Protein AF-A0A7K2LQV8-F1 (afdb_monomer)

Secondary structure (DSSP, 8-state):
-EEEE--TTTGGGGT-EEGGGGTEEESS---GGGEEEE-SSTTSPPPPEEE---GGG--

Radius of gyration: 11.23 Å; Cα contacts (8 Å, |Δi|>4): 90; chains: 1; bounding box: 26×22×22 Å

Nearest PDB structures (foldseek):
  4rs2-assembly1_A  TM=7.778E-01  e=3.765E-02  Escherichia coli str. K-12 substr. MG1655

Solvent-accessible surface area (backbone atoms only — not comparable to full-atom values): 3661 Å² total; per-residue (Å²): 106,50,76,47,82,49,59,61,86,59,50,48,81,77,66,34,40,51,21,59,84,49,51,29,46,60,90,61,98,66,64,64,62,28,33,28,28,35,63,78,45,92,93,48,81,71,77,62,46,70,59,75,59,60,77,94,72,74,93

Sequence (59 aa):
YVVVLGHPSYYPRFGFTRASAHGIGLSIDVPDEALMALALDAGRPLPAGTVRYAAPFGI

pLDDT: mean 88.65, std 5.14, range [65.44, 94.19]

Foldseek 3Di:
DDKFQADLVPCVVVVWDQVVVLQEEEPDDDPSSRITDDDPDPVDRDDHDYDDDDVVVVD

Mean predicted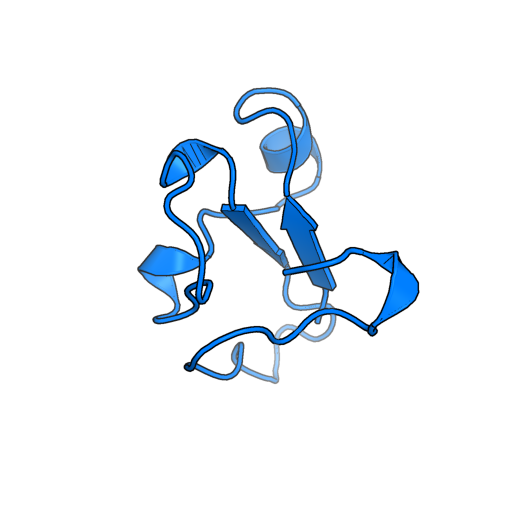 aligned error: 3.91 Å

Structure (mmCIF, N/CA/C/O backbone):
data_AF-A0A7K2LQV8-F1
#
_entry.id   AF-A0A7K2LQV8-F1
#
loop_
_atom_site.group_PDB
_atom_site.id
_atom_site.type_symbol
_atom_site.label_atom_id
_atom_site.label_alt_id
_atom_site.label_comp_id
_atom_site.label_asym_id
_atom_site.label_entity_id
_atom_site.label_seq_id
_atom_site.pdbx_PDB_ins_code
_atom_site.Cartn_x
_atom_site.Cartn_y
_atom_site.Cartn_z
_atom_site.occupancy
_atom_site.B_iso_or_equiv
_atom_site.auth_seq_id
_atom_site.auth_comp_id
_atom_site.auth_asym_id
_atom_site.auth_atom_id
_atom_site.pdbx_PDB_model_num
ATOM 1 N N . TYR A 1 1 ? -4.300 -8.841 4.891 1.00 88.19 1 TYR A N 1
ATOM 2 C CA . TYR A 1 1 ? -3.969 -7.487 4.412 1.00 88.19 1 TYR A CA 1
ATOM 3 C C . TYR A 1 1 ? -3.331 -7.598 3.043 1.00 88.19 1 TYR A C 1
ATOM 5 O O . TYR A 1 1 ? -2.933 -8.695 2.668 1.00 88.19 1 TYR A O 1
ATOM 13 N N . VAL A 1 2 ? -3.251 -6.493 2.312 1.00 91.69 2 VAL A N 1
ATOM 14 C CA . VAL A 1 2 ? -2.615 -6.400 0.995 1.00 91.69 2 VAL A CA 1
ATOM 15 C C . VAL A 1 2 ? -1.639 -5.233 1.030 1.00 91.69 2 VAL A C 1
ATOM 17 O O . VAL A 1 2 ? -2.000 -4.171 1.528 1.00 91.69 2 VAL A O 1
ATOM 20 N N . VAL A 1 3 ? -0.428 -5.434 0.511 1.00 91.75 3 VAL A N 1
ATOM 21 C CA . VAL A 1 3 ? 0.543 -4.366 0.242 1.00 91.75 3 VAL A CA 1
ATOM 22 C C . VAL A 1 3 ? 0.856 -4.398 -1.248 1.00 91.75 3 VAL A C 1
ATOM 24 O O . VAL A 1 3 ? 1.059 -5.475 -1.808 1.00 91.75 3 VAL A O 1
ATOM 27 N N . VAL A 1 4 ? 0.856 -3.236 -1.890 1.00 91.50 4 VAL A N 1
ATOM 28 C CA . VAL A 1 4 ? 1.114 -3.089 -3.320 1.00 91.50 4 VAL A CA 1
ATOM 29 C C . VAL A 1 4 ? 2.046 -1.911 -3.559 1.00 91.50 4 VAL A C 1
ATOM 31 O O . VAL A 1 4 ? 1.896 -0.856 -2.947 1.00 91.50 4 VAL A O 1
ATOM 34 N N . LEU A 1 5 ? 3.000 -2.098 -4.465 1.00 90.94 5 LEU A N 1
ATOM 35 C CA . LEU A 1 5 ? 3.761 -1.008 -5.058 1.00 90.94 5 LEU A CA 1
ATOM 36 C C . LEU A 1 5 ? 3.077 -0.628 -6.374 1.00 90.94 5 LEU A C 1
ATOM 38 O O . LEU A 1 5 ? 2.982 -1.452 -7.284 1.00 90.94 5 LEU A O 1
ATOM 42 N N . GLY A 1 6 ? 2.537 0.583 -6.468 1.00 88.62 6 GLY A N 1
ATOM 43 C CA . GLY A 1 6 ? 1.682 0.956 -7.588 1.00 88.62 6 GLY A CA 1
ATOM 44 C C . GLY A 1 6 ? 1.364 2.443 -7.677 1.00 88.62 6 GLY A C 1
ATOM 45 O O . GLY A 1 6 ? 1.940 3.267 -6.980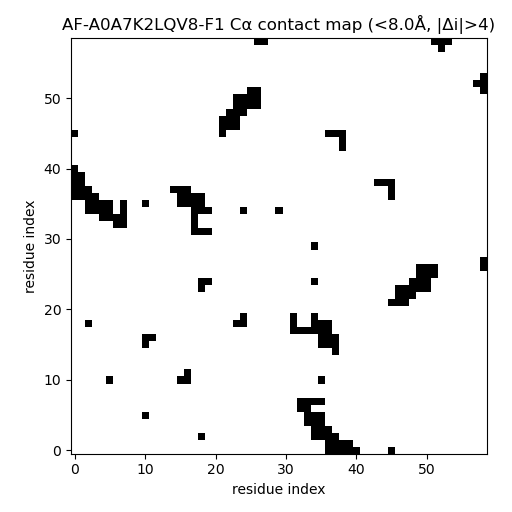 1.00 88.62 6 GLY A O 1
ATOM 46 N N . HIS A 1 7 ? 0.447 2.805 -8.580 1.00 88.38 7 HIS A N 1
ATOM 47 C CA . HIS A 1 7 ? 0.201 4.211 -8.890 1.0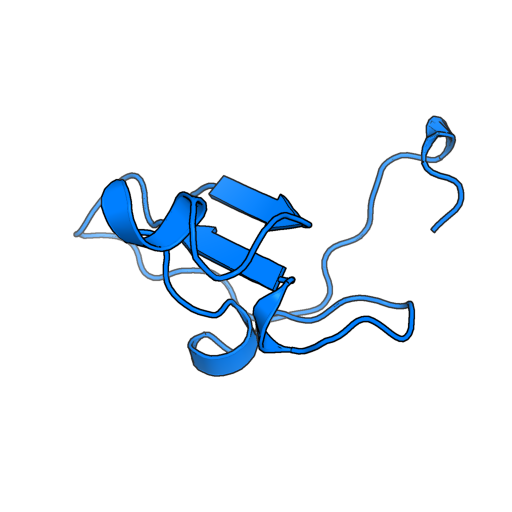0 88.38 7 HIS A CA 1
ATOM 48 C C . HIS A 1 7 ? -0.585 4.929 -7.771 1.00 88.38 7 HIS A C 1
ATOM 50 O O . HIS A 1 7 ? -1.711 4.505 -7.460 1.00 88.38 7 HIS A O 1
ATOM 56 N N . PRO A 1 8 ? -0.075 6.057 -7.235 1.00 86.88 8 PRO A N 1
ATOM 57 C CA . PRO A 1 8 ? -0.656 6.756 -6.086 1.00 86.88 8 PRO A CA 1
ATOM 58 C C . PRO A 1 8 ? -2.072 7.279 -6.330 1.00 86.88 8 PRO A C 1
ATOM 60 O O . PRO A 1 8 ? -2.830 7.430 -5.386 1.00 86.88 8 PRO A O 1
ATOM 63 N N . SER A 1 9 ? -2.472 7.536 -7.580 1.00 88.12 9 SER A N 1
ATOM 64 C CA . SER A 1 9 ? -3.831 8.010 -7.909 1.00 88.12 9 SER A CA 1
ATOM 65 C C . SER A 1 9 ? -4.829 6.903 -8.285 1.00 88.12 9 SER A C 1
ATOM 67 O O . SER A 1 9 ? -6.023 7.178 -8.461 1.00 88.12 9 SER A O 1
ATOM 69 N N . TYR A 1 10 ? -4.360 5.660 -8.441 1.00 90.25 10 TYR A N 1
ATOM 70 C CA . TYR A 1 10 ? -5.198 4.533 -8.859 1.00 90.25 10 TYR A CA 1
ATOM 71 C C . TYR A 1 10 ? -5.705 3.736 -7.656 1.00 90.25 10 TYR A C 1
ATOM 73 O O . TYR A 1 10 ? -6.912 3.574 -7.488 1.00 90.25 10 TYR A O 1
ATOM 81 N N . TYR A 1 11 ? -4.798 3.293 -6.783 1.00 90.19 11 TYR A N 1
ATOM 82 C CA . TYR A 1 11 ? -5.135 2.408 -5.666 1.00 90.19 11 TYR A CA 1
ATOM 83 C C . TYR A 1 11 ? -5.984 3.034 -4.542 1.00 90.19 11 TYR A C 1
ATOM 85 O O . TYR A 1 11 ? -6.812 2.302 -3.990 1.00 90.19 11 TYR A O 1
ATOM 93 N N . PRO A 1 12 ? -5.916 4.351 -4.232 1.00 90.69 12 PRO A N 1
ATOM 94 C CA . PRO A 1 12 ? -6.823 4.953 -3.248 1.00 90.69 12 PRO A CA 1
ATOM 95 C C . PRO A 1 12 ? -8.305 4.781 -3.570 1.00 90.69 12 PRO A C 1
ATOM 97 O O . PRO A 1 12 ? -9.132 4.747 -2.663 1.00 90.69 12 PRO A O 1
ATOM 100 N N . ARG A 1 13 ? -8.654 4.616 -4.853 1.00 92.12 13 ARG A N 1
ATOM 101 C CA . ARG A 1 13 ? -10.040 4.399 -5.302 1.00 92.12 13 ARG A CA 1
ATOM 102 C C . ARG A 1 13 ? -10.653 3.116 -4.733 1.00 92.12 13 ARG A C 1
ATOM 104 O O . ARG A 1 13 ? -11.871 2.998 -4.698 1.00 92.12 13 ARG A O 1
ATOM 111 N N . PHE A 1 14 ? -9.819 2.181 -4.276 1.00 91.62 14 PHE A N 1
ATOM 112 C CA . PHE A 1 14 ? -10.220 0.902 -3.688 1.00 91.62 14 PHE A 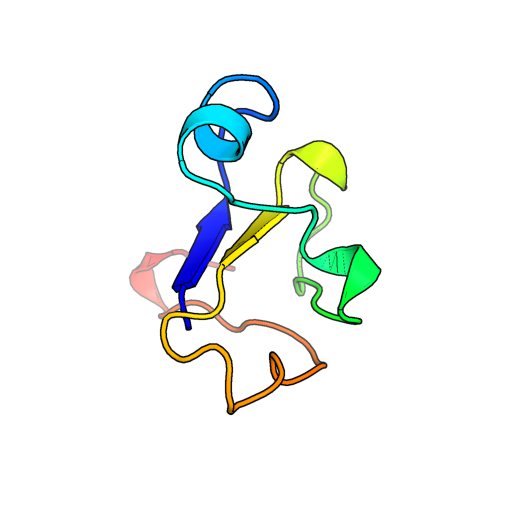CA 1
ATOM 113 C C . PHE A 1 14 ? -9.987 0.846 -2.168 1.00 91.62 14 PHE A C 1
ATOM 115 O O . PHE A 1 14 ? -9.977 -0.236 -1.588 1.00 91.62 14 PHE A O 1
ATOM 122 N N . GLY A 1 15 ? -9.763 1.995 -1.520 1.00 90.50 15 GLY A N 1
ATOM 123 C CA . GLY A 1 15 ? -9.555 2.083 -0.070 1.00 90.50 1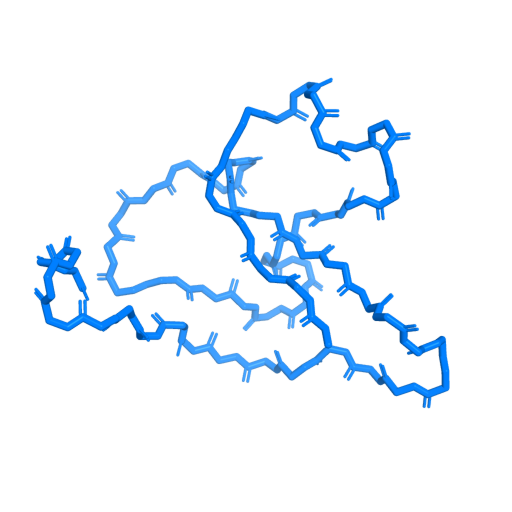5 GLY A CA 1
ATOM 124 C C . GLY A 1 15 ? -8.118 1.830 0.392 1.00 90.50 15 GLY A C 1
ATOM 125 O O . GLY A 1 15 ? -7.871 1.758 1.594 1.00 90.50 15 GLY A O 1
ATOM 126 N N . PHE A 1 16 ? -7.158 1.710 -0.529 1.00 93.81 16 PHE A N 1
ATOM 127 C CA . PHE A 1 16 ? -5.748 1.638 -0.153 1.00 93.81 16 PHE A CA 1
ATOM 128 C C . PHE A 1 16 ? -5.265 2.977 0.410 1.00 93.81 16 PHE A C 1
ATOM 130 O O . PHE A 1 16 ? -5.634 4.050 -0.067 1.00 93.81 16 PHE A O 1
ATOM 137 N N . THR A 1 17 ? -4.378 2.898 1.393 1.00 92.56 17 THR A N 1
ATOM 138 C CA . THR A 1 17 ? -3.728 4.055 2.021 1.00 92.56 17 THR A CA 1
ATOM 139 C C . THR A 1 17 ? -2.216 3.873 1.993 1.00 92.56 17 THR A C 1
ATOM 141 O O . THR A 1 17 ? -1.743 2.751 1.824 1.00 92.56 17 THR A O 1
ATOM 144 N N . ARG A 1 18 ? -1.444 4.954 2.144 1.00 93.62 18 ARG A N 1
ATOM 145 C CA . ARG A 1 18 ? 0.026 4.873 2.150 1.00 93.62 18 ARG A CA 1
ATOM 146 C C . ARG A 1 18 ? 0.500 3.900 3.224 1.00 93.62 18 ARG A C 1
ATOM 148 O O . ARG A 1 18 ? 0.082 3.998 4.377 1.00 93.62 18 ARG A O 1
ATOM 155 N N . ALA A 1 19 ? 1.377 2.975 2.856 1.00 93.19 19 ALA A N 1
ATOM 156 C CA . ALA A 1 19 ? 1.833 1.921 3.754 1.00 93.19 19 ALA A CA 1
ATOM 157 C C . ALA A 1 19 ? 2.699 2.475 4.902 1.00 93.19 19 ALA A C 1
ATOM 159 O O . ALA A 1 19 ? 2.622 1.976 6.026 1.00 93.19 19 ALA A O 1
ATOM 160 N N . SER A 1 20 ? 3.429 3.569 4.670 1.00 92.12 20 SER A N 1
ATOM 161 C CA . SER A 1 20 ? 4.207 4.262 5.706 1.00 92.12 20 SER A CA 1
ATOM 162 C C . SER A 1 20 ? 3.360 4.820 6.844 1.00 92.12 20 SER A C 1
ATOM 164 O O . SER A 1 20 ? 3.823 4.853 7.983 1.00 92.12 20 SER A O 1
ATOM 166 N N . ALA A 1 21 ? 2.095 5.175 6.586 1.00 91.75 21 ALA A N 1
ATOM 167 C CA . ALA A 1 21 ? 1.158 5.583 7.634 1.00 91.75 21 ALA A CA 1
ATOM 168 C C . ALA A 1 21 ? 0.875 4.451 8.642 1.00 91.75 21 ALA A C 1
ATOM 170 O O . ALA A 1 21 ? 0.433 4.717 9.756 1.00 91.75 21 ALA A O 1
ATOM 171 N N . HIS A 1 22 ? 1.172 3.204 8.263 1.00 91.38 22 HIS A N 1
ATOM 172 C CA . HIS A 1 22 ? 1.038 2.002 9.089 1.00 91.38 22 HIS A CA 1
ATOM 173 C C . HIS A 1 22 ? 2.395 1.448 9.547 1.00 91.38 22 HIS A C 1
ATOM 175 O O . HIS A 1 22 ? 2.467 0.326 10.042 1.00 91.38 22 HIS A O 1
ATOM 181 N N . GLY A 1 23 ? 3.485 2.203 9.363 1.00 91.12 23 GLY A N 1
ATOM 182 C CA . GLY A 1 23 ? 4.841 1.756 9.691 1.00 91.12 23 GLY A CA 1
ATOM 183 C C . GLY A 1 23 ? 5.360 0.639 8.780 1.00 91.12 23 GLY A C 1
ATOM 184 O O . GLY A 1 23 ? 6.235 -0.123 9.190 1.00 91.12 23 GLY A O 1
ATOM 185 N N . ILE A 1 24 ? 4.807 0.508 7.571 1.00 92.69 24 ILE A N 1
ATOM 186 C CA . ILE A 1 24 ? 5.242 -0.472 6.574 1.00 92.69 24 ILE A CA 1
ATOM 187 C C . ILE A 1 24 ? 6.204 0.202 5.598 1.00 92.69 24 ILE A C 1
ATOM 189 O O . ILE A 1 24 ? 5.871 1.230 5.011 1.00 92.69 24 ILE A O 1
ATOM 193 N N . GLY A 1 25 ? 7.369 -0.410 5.396 1.00 91.12 25 GLY A N 1
ATOM 194 C CA . GLY A 1 25 ? 8.388 0.063 4.459 1.00 91.12 25 GLY A CA 1
ATOM 195 C C . GLY A 1 25 ? 8.953 -1.048 3.578 1.00 91.12 25 GLY A C 1
ATOM 196 O O . GLY A 1 25 ? 8.587 -2.218 3.705 1.00 91.12 25 GLY A O 1
ATOM 197 N N . LEU A 1 26 ? 9.876 -0.673 2.694 1.00 89.06 26 LEU A N 1
ATOM 198 C CA . LEU A 1 26 ? 10.653 -1.587 1.858 1.00 89.06 26 LEU A CA 1
ATOM 199 C C . LEU A 1 26 ? 12.151 -1.450 2.132 1.00 89.06 26 LEU A C 1
ATOM 201 O O . LEU A 1 26 ? 12.607 -0.451 2.677 1.00 89.06 26 LEU A O 1
ATOM 205 N N . SER A 1 27 ? 12.903 -2.486 1.763 1.00 85.69 27 SER A N 1
ATOM 206 C CA . SER A 1 27 ? 14.374 -2.504 1.750 1.00 85.69 27 SER A CA 1
ATOM 207 C C . SER A 1 27 ? 14.974 -1.583 0.684 1.00 85.69 27 SER A C 1
ATOM 209 O O . SER A 1 27 ? 16.147 -1.232 0.770 1.00 85.69 27 SER A O 1
ATOM 211 N N . ILE A 1 28 ? 14.178 -1.224 -0.321 1.00 83.62 28 ILE A N 1
ATOM 212 C CA . ILE A 1 28 ? 14.566 -0.409 -1.468 1.00 83.62 28 ILE A CA 1
ATOM 213 C C . ILE A 1 28 ? 13.985 0.998 -1.372 1.00 83.62 28 ILE A C 1
ATOM 215 O O . ILE A 1 28 ? 12.913 1.198 -0.800 1.00 83.62 28 ILE A O 1
ATOM 219 N N . ASP A 1 29 ? 14.680 1.955 -1.983 1.00 84.56 29 ASP A N 1
ATOM 220 C CA . ASP A 1 29 ? 14.205 3.330 -2.082 1.00 84.56 29 ASP A CA 1
ATOM 221 C C . ASP A 1 29 ? 13.098 3.422 -3.142 1.00 84.56 29 ASP A C 1
ATOM 223 O O . ASP A 1 29 ? 13.320 3.167 -4.329 1.00 84.56 29 ASP A O 1
ATOM 227 N N . VAL A 1 30 ? 11.879 3.721 -2.697 1.00 86.06 30 VAL A N 1
ATOM 228 C CA . VAL A 1 30 ? 10.702 3.922 -3.547 1.00 86.06 30 VAL A CA 1
ATOM 229 C C . VAL A 1 30 ? 9.941 5.155 -3.068 1.00 86.06 30 VAL A C 1
ATOM 231 O O . VAL A 1 30 ? 9.969 5.456 -1.873 1.00 86.06 30 VAL A O 1
ATOM 234 N N . PRO A 1 31 ? 9.206 5.847 -3.955 1.00 90.44 31 PRO A N 1
ATOM 235 C CA . PRO A 1 31 ? 8.334 6.936 -3.536 1.00 90.44 31 PRO A CA 1
ATOM 236 C C . PRO A 1 31 ? 7.322 6.462 -2.487 1.00 90.44 31 PRO A C 1
ATOM 238 O O . PRO A 1 31 ? 6.669 5.429 -2.668 1.00 90.44 31 PRO A O 1
ATOM 241 N N . ASP A 1 32 ? 7.169 7.230 -1.409 1.00 88.62 32 ASP A N 1
ATOM 242 C CA . ASP A 1 32 ? 6.285 6.891 -0.287 1.00 88.62 32 ASP A CA 1
ATOM 243 C C . ASP A 1 32 ? 4.831 6.702 -0.740 1.00 88.62 32 ASP A C 1
ATOM 245 O O . ASP A 1 32 ? 4.127 5.787 -0.312 1.00 88.62 32 ASP A O 1
ATOM 249 N N . GLU A 1 33 ? 4.386 7.545 -1.670 1.00 90.06 33 GLU A N 1
ATOM 250 C CA . GLU A 1 33 ? 3.044 7.499 -2.232 1.00 90.06 33 GLU A CA 1
ATOM 251 C C . GLU A 1 33 ? 2.790 6.277 -3.129 1.00 90.06 33 GLU A C 1
ATOM 253 O O . GLU A 1 33 ? 1.632 5.938 -3.384 1.00 90.06 33 GLU A O 1
ATOM 258 N N . ALA A 1 34 ? 3.844 5.605 -3.600 1.00 91.88 34 ALA A N 1
ATOM 259 C CA . ALA A 1 34 ? 3.718 4.421 -4.440 1.00 91.88 34 ALA A CA 1
ATOM 260 C C . ALA A 1 34 ? 3.497 3.141 -3.620 1.00 91.88 34 ALA A C 1
ATOM 262 O O . ALA A 1 34 ? 2.927 2.177 -4.139 1.00 91.88 34 ALA A O 1
ATOM 263 N N . LEU A 1 35 ? 3.927 3.109 -2.352 1.00 93.25 35 LEU A N 1
ATOM 264 C CA . LEU A 1 35 ? 3.734 1.959 -1.473 1.00 93.25 35 LEU A CA 1
ATOM 265 C C . LEU A 1 35 ? 2.411 2.084 -0.713 1.00 93.25 35 LEU A C 1
ATOM 267 O O . LEU A 1 35 ? 2.226 2.944 0.146 1.00 93.25 35 LEU A O 1
ATOM 271 N N . MET A 1 36 ? 1.486 1.178 -1.005 1.00 94.00 36 MET A N 1
ATOM 272 C CA . MET A 1 36 ? 0.101 1.262 -0.560 1.00 94.00 36 MET A CA 1
ATOM 273 C C . MET A 1 36 ? -0.326 -0.011 0.170 1.00 94.00 36 MET A C 1
ATOM 275 O O . MET A 1 36 ? 0.065 -1.113 -0.208 1.00 94.00 36 MET A O 1
ATOM 279 N N . ALA A 1 37 ? -1.162 0.123 1.198 1.00 94.19 37 ALA A N 1
ATOM 280 C CA . ALA A 1 37 ? -1.650 -0.976 2.020 1.00 94.19 37 ALA A CA 1
ATOM 281 C C . ALA A 1 37 ? -3.169 -0.911 2.253 1.00 94.19 37 ALA A C 1
ATOM 283 O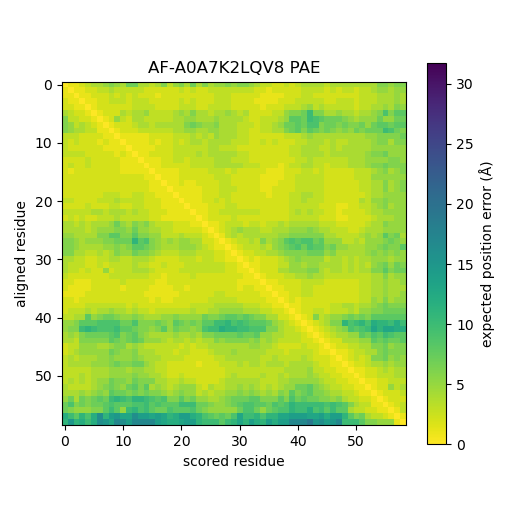 O . ALA A 1 37 ? -3.765 0.166 2.350 1.00 94.19 37 ALA A O 1
ATOM 284 N N . LEU A 1 38 ? -3.785 -2.090 2.365 1.00 93.19 38 LEU A N 1
ATOM 285 C CA . LEU A 1 38 ? -5.201 -2.281 2.678 1.00 93.19 38 LEU A CA 1
ATOM 286 C C . LEU A 1 38 ? -5.378 -3.427 3.685 1.00 93.19 38 LEU A C 1
ATOM 288 O O . LEU A 1 38 ? -4.918 -4.556 3.471 1.00 93.19 38 LEU A O 1
ATOM 292 N N . ALA A 1 39 ? -6.081 -3.159 4.784 1.00 92.69 39 ALA A N 1
ATOM 293 C CA . ALA A 1 39 ? -6.550 -4.204 5.685 1.00 92.69 39 ALA A CA 1
ATOM 294 C C . ALA A 1 39 ? -7.755 -4.917 5.049 1.00 92.69 39 ALA A C 1
ATOM 296 O O . ALA A 1 39 ? -8.711 -4.276 4.633 1.00 92.69 39 ALA A O 1
ATOM 297 N N . LEU A 1 40 ? -7.699 -6.248 4.965 1.00 89.31 40 LEU A N 1
ATOM 298 C CA . LEU A 1 40 ? -8.818 -7.061 4.456 1.00 89.31 40 LEU A CA 1
ATOM 299 C C . LEU A 1 40 ? -9.851 -7.372 5.546 1.00 89.31 40 LEU A C 1
ATOM 301 O O . LEU A 1 40 ? -10.967 -7.771 5.244 1.00 89.31 40 LEU A O 1
ATOM 305 N N . ASP A 1 41 ? -9.451 -7.206 6.802 1.00 89.31 41 ASP A N 1
ATOM 306 C CA . ASP A 1 41 ? -10.278 -7.382 7.984 1.00 89.31 41 ASP A CA 1
ATOM 307 C C . ASP A 1 41 ? -10.141 -6.109 8.817 1.00 89.31 41 ASP A C 1
ATOM 309 O O . ASP A 1 41 ? -9.041 -5.770 9.256 1.00 89.31 41 ASP A O 1
ATOM 313 N N . ALA A 1 42 ? -11.249 -5.392 9.002 1.00 80.44 42 ALA A N 1
ATOM 314 C CA . ALA A 1 42 ? -11.274 -4.137 9.746 1.00 80.44 42 ALA A CA 1
ATOM 315 C C . ALA A 1 42 ? -10.946 -4.326 11.238 1.00 80.44 42 ALA A C 1
ATOM 317 O O . ALA A 1 42 ? -10.486 -3.386 11.882 1.00 80.44 42 ALA A O 1
ATOM 318 N N . GLY A 1 43 ? -11.146 -5.531 11.785 1.00 87.50 43 GLY A N 1
ATOM 319 C CA . GLY A 1 43 ? -10.818 -5.859 13.172 1.00 87.50 43 GLY A CA 1
ATOM 320 C C . GLY A 1 43 ? -9.334 -6.146 13.405 1.00 87.50 43 GLY A C 1
ATOM 321 O O . GLY A 1 43 ? -8.914 -6.281 14.556 1.00 87.50 43 GLY A O 1
ATOM 322 N N . ARG A 1 44 ? -8.525 -6.239 12.340 1.00 86.06 44 ARG A N 1
ATOM 323 C CA . ARG A 1 44 ? -7.107 -6.584 12.434 1.00 86.06 44 ARG A CA 1
ATOM 324 C C . ARG A 1 44 ? -6.228 -5.471 11.856 1.00 86.06 44 ARG A C 1
ATOM 326 O O . ARG A 1 44 ? -6.228 -5.271 10.639 1.00 86.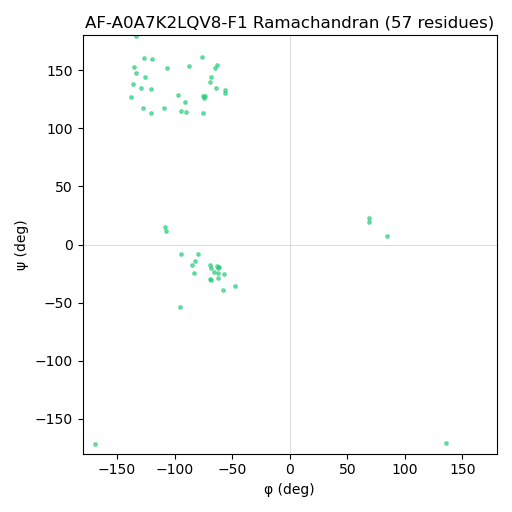06 44 ARG A O 1
ATOM 333 N N . PRO A 1 45 ? -5.430 -4.781 12.690 1.00 85.38 45 PRO A N 1
ATOM 334 C CA . PRO A 1 45 ? -4.544 -3.733 12.206 1.00 85.38 45 PRO A CA 1
ATOM 335 C C . PRO A 1 45 ? -3.483 -4.295 11.255 1.00 85.38 45 PRO A C 1
ATOM 337 O O . PRO A 1 45 ? -3.110 -5.474 11.314 1.00 85.38 45 PRO A O 1
ATOM 340 N N . LEU A 1 46 ? -2.993 -3.428 10.370 1.00 89.94 46 LEU A N 1
ATOM 341 C CA . LEU A 1 46 ? -1.873 -3.740 9.495 1.00 89.94 46 LEU A CA 1
ATOM 342 C C . LEU A 1 46 ? -0.603 -3.972 10.333 1.00 89.94 46 LEU A C 1
ATOM 344 O O . LEU A 1 46 ? -0.343 -3.199 11.256 1.00 89.94 46 LEU A O 1
ATOM 348 N N . PRO A 1 47 ? 0.184 -5.027 10.053 1.00 90.69 47 PRO A N 1
ATOM 349 C CA . PRO A 1 47 ? 1.465 -5.205 10.721 1.00 90.69 47 PRO A CA 1
ATOM 350 C C . PRO A 1 47 ? 2.451 -4.138 10.244 1.00 90.69 47 PRO A C 1
ATOM 352 O O . PRO A 1 47 ? 2.505 -3.854 9.052 1.00 90.69 47 PRO A O 1
ATOM 355 N N . ALA A 1 48 ? 3.255 -3.601 11.158 1.00 91.88 48 ALA A N 1
ATOM 356 C CA . ALA A 1 48 ? 4.366 -2.711 10.832 1.00 91.88 48 ALA A CA 1
ATOM 357 C C . ALA A 1 48 ? 5.647 -3.513 10.542 1.00 91.88 48 ALA A C 1
ATOM 359 O O . ALA A 1 48 ? 5.826 -4.619 11.059 1.00 91.88 48 ALA A O 1
ATOM 360 N N . GLY A 1 49 ? 6.550 -2.945 9.742 1.00 91.75 49 GLY A N 1
ATOM 361 C CA . GLY A 1 49 ? 7.854 -3.531 9.431 1.00 91.75 49 GLY A CA 1
ATOM 362 C C . GLY A 1 49 ? 8.232 -3.453 7.953 1.00 91.75 49 GLY A C 1
ATOM 363 O O . GLY A 1 49 ? 7.582 -2.790 7.146 1.00 91.75 49 GLY A O 1
ATOM 364 N N . THR A 1 50 ? 9.309 -4.146 7.597 1.00 90.94 50 THR A N 1
ATOM 365 C CA . THR A 1 50 ? 9.834 -4.163 6.229 1.00 90.94 50 THR A CA 1
ATOM 366 C C . THR A 1 50 ? 9.223 -5.310 5.433 1.00 90.94 50 THR A C 1
ATOM 368 O O . THR A 1 50 ? 9.355 -6.478 5.805 1.00 90.94 50 THR A O 1
ATOM 371 N 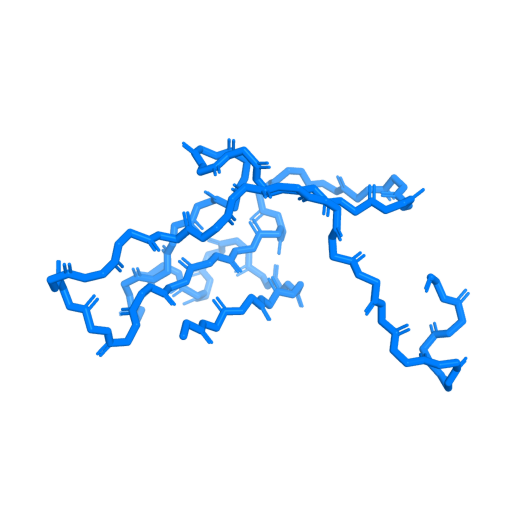N . VAL A 1 51 ? 8.577 -4.993 4.312 1.00 89.12 51 VAL A N 1
ATOM 372 C CA . VAL A 1 51 ? 8.107 -6.000 3.359 1.00 89.12 51 VAL A CA 1
ATOM 373 C C . VAL A 1 51 ? 9.308 -6.560 2.605 1.00 89.12 51 VAL A C 1
ATOM 375 O O . VAL A 1 51 ? 10.108 -5.819 2.041 1.00 89.12 51 VAL A O 1
ATOM 378 N N . ARG A 1 52 ? 9.424 -7.887 2.592 1.00 86.69 52 ARG A N 1
ATOM 379 C CA . ARG A 1 52 ? 10.426 -8.610 1.812 1.00 86.69 52 ARG A CA 1
ATOM 380 C C . ARG A 1 52 ? 9.728 -9.325 0.670 1.00 86.69 52 ARG A C 1
ATOM 382 O O . ARG A 1 52 ? 8.896 -10.201 0.915 1.00 86.69 52 ARG A O 1
ATOM 389 N N . TYR A 1 53 ? 10.060 -8.958 -0.561 1.00 83.50 53 TYR A N 1
ATOM 390 C CA . TYR A 1 53 ? 9.520 -9.652 -1.719 1.00 83.50 53 TYR A CA 1
ATOM 391 C C . TYR A 1 53 ? 10.220 -10.999 -1.925 1.00 83.50 53 TYR A C 1
ATOM 393 O O . TYR A 1 53 ? 11.291 -11.284 -1.384 1.00 83.50 53 TYR A O 1
ATOM 401 N N . ALA A 1 54 ? 9.571 -11.876 -2.689 1.00 83.38 54 ALA A N 1
ATOM 402 C CA . ALA A 1 54 ? 10.186 -13.131 -3.089 1.00 83.38 54 ALA A CA 1
ATOM 403 C C . ALA A 1 54 ? 11.404 -12.864 -3.989 1.00 83.38 54 ALA A C 1
ATOM 405 O O . ALA A 1 54 ? 11.423 -11.891 -4.741 1.00 83.38 54 ALA A O 1
ATOM 406 N N . ALA A 1 55 ? 12.380 -13.777 -3.972 1.00 82.38 55 ALA A N 1
ATOM 407 C CA . ALA A 1 55 ? 13.620 -13.657 -4.745 1.00 82.38 55 ALA A CA 1
ATOM 408 C C . ALA A 1 55 ? 13.439 -13.268 -6.234 1.00 82.38 55 ALA A C 1
ATOM 410 O O . ALA A 1 55 ? 14.253 -12.484 -6.716 1.00 82.38 55 ALA A O 1
ATOM 411 N N . PRO A 1 56 ? 12.390 -13.716 -6.961 1.00 84.50 56 PRO A N 1
ATOM 412 C CA . PRO A 1 56 ? 12.172 -13.305 -8.352 1.00 84.50 56 PRO A CA 1
ATOM 413 C C . PRO A 1 56 ? 11.932 -11.804 -8.564 1.00 84.50 56 PRO A C 1
ATOM 415 O O . PRO A 1 56 ? 12.118 -11.322 -9.6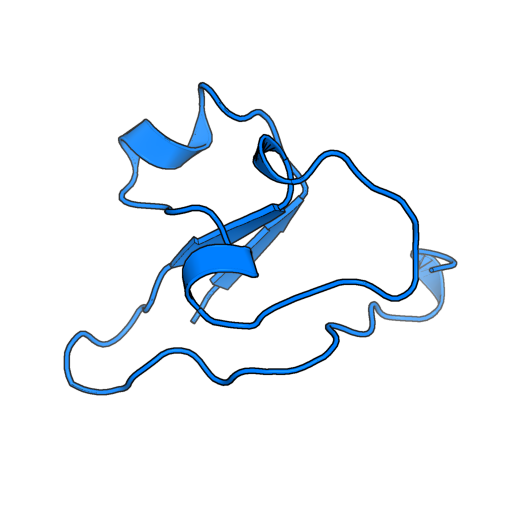76 1.00 84.50 56 PRO A O 1
ATOM 418 N N . PHE A 1 57 ? 11.525 -11.064 -7.529 1.00 76.81 57 PHE A N 1
ATOM 419 C CA . PHE A 1 57 ? 11.363 -9.609 -7.604 1.00 76.81 57 PHE A CA 1
ATOM 420 C C . PHE A 1 57 ? 12.686 -8.854 -7.407 1.00 76.81 57 PHE A C 1
ATOM 422 O O . PHE A 1 57 ? 12.748 -7.671 -7.722 1.00 76.81 57 PHE A O 1
ATOM 429 N N . GLY A 1 58 ? 13.739 -9.527 -6.924 1.00 73.00 58 GLY A N 1
ATOM 430 C CA . GLY A 1 58 ? 15.096 -8.979 -6.848 1.00 73.00 58 GLY A CA 1
ATOM 431 C C . GLY A 1 58 ? 15.309 -7.843 -5.841 1.00 73.00 58 GLY A C 1
ATOM 432 O O . GLY A 1 58 ? 16.285 -7.110 -5.991 1.00 73.00 58 GLY A O 1
ATOM 433 N N . ILE A 1 59 ? 14.421 -7.684 -4.850 1.00 65.44 59 ILE A N 1
ATOM 434 C CA . ILE A 1 59 ? 14.379 -6.559 -3.891 1.00 65.44 59 ILE A CA 1
ATOM 435 C C . ILE A 1 59 ? 14.165 -7.016 -2.445 1.00 65.44 59 ILE A C 1
ATOM 437 O O . ILE A 1 59 ? 13.517 -8.071 -2.243 1.00 65.44 59 ILE A O 1
#